Protein AF-X1L4H7-F1 (afdb_monomer)

pLDDT: mean 83.69, std 18.04, range [35.81, 98.56]

Mean predicted aligned error: 8.4 Å

Foldseek 3Di:
DDDDDDPPDDQPDQPDDDPDAAEEEEAADDPPDPQVVQAQDDDPPYGYHYHYQYPVRHNVPPPAPHAYEYEQDACCFDPCNVVDDDDPVVSVVSLVSLLVRLVSCLVRWYKYKYWANTNSCVVNVNAHDPDADSSFHKHWAQCVVVVDPDRTIMIIGTGSDDPVVCVVPD

Radius of gyration: 17.81 Å; Cα contacts (8 Å, |Δi|>4): 283; chains: 1; bounding box: 47×43×60 Å

Solvent-accessible surface area (backbone atoms only — not comparable to full-atom values): 10024 Å² total; per-residue (Å²): 138,87,82,83,85,82,81,79,75,82,72,78,78,76,79,71,86,74,93,65,80,43,51,34,35,33,32,48,39,60,93,86,57,70,62,72,77,49,44,71,40,68,61,84,100,40,45,33,41,60,48,77,14,26,93,90,38,58,47,89,73,61,86,70,91,35,36,24,42,26,45,44,75,46,66,81,25,33,85,65,29,88,77,59,88,70,59,71,68,61,53,51,52,48,50,50,49,36,52,49,47,53,49,49,18,61,76,41,15,33,34,38,45,42,49,51,76,31,51,56,34,66,77,67,70,47,47,56,67,78,34,64,52,98,66,27,37,13,46,67,42,58,36,45,82,75,74,41,88,58,98,44,50,29,28,41,35,32,13,82,60,60,74,78,78,45,60,94,79,112

Nearest PDB structures (foldseek):
  5tsu-assembly2_F  TM=4.175E-01  e=2.183E+00  Homo sapiens
  8h26-assembly2_C  TM=3.570E-01  e=2.183E+00  Staphylococcus aureus subsp. aureus NCTC 8325
  8h26-assembly3_D  TM=2.946E-01  e=3.008E+00  Staphylococcus aureus subsp. aureus NCTC 8325

Organism: NCBI:txid412755

Secondary structure (DSSP, 8-state):
-----------PPP-PPPSSPEEEEEEEE-TT-SGGGGTT-EETTEEEEEEEEETTS-GGG--S-SEEEE----TTTSTTGGG----HHHHHHHHHHHHHHHHHHHHH-EEEEEETT-HHHHHHT---TT-EETTEEEEEEEGGGGT-SS--EEEEEEES--GGGGGGG-

Structure (mmCIF, N/CA/C/O backbone):
data_AF-X1L4H7-F1
#
_entry.id   AF-X1L4H7-F1
#
loop_
_atom_site.group_PDB
_atom_site.id
_atom_site.type_symbol
_atom_site.label_atom_id
_atom_site.label_alt_id
_atom_site.label_comp_id
_atom_site.label_asym_id
_atom_site.label_entity_id
_atom_site.label_seq_id
_atom_site.pdbx_PDB_ins_code
_atom_site.Cartn_x
_atom_site.Cartn_y
_atom_site.Cartn_z
_atom_site.occupancy
_atom_site.B_iso_or_equiv
_atom_site.auth_seq_id
_atom_site.auth_comp_id
_atom_site.auth_asym_id
_atom_site.auth_atom_id
_atom_site.pdbx_PDB_model_num
ATOM 1 N N . MET A 1 1 ? 27.064 21.630 38.176 1.00 43.53 1 MET A N 1
ATOM 2 C CA . MET A 1 1 ? 26.188 22.168 37.116 1.00 43.53 1 MET A CA 1
ATOM 3 C C . MET A 1 1 ? 26.239 21.188 35.960 1.00 43.53 1 MET A C 1
ATOM 5 O O . MET A 1 1 ? 27.125 21.273 35.123 1.00 43.53 1 MET A O 1
ATOM 9 N N . GLU A 1 2 ? 25.372 20.181 36.008 1.00 35.81 2 GLU A N 1
ATOM 10 C CA . GLU A 1 2 ? 25.156 19.241 34.907 1.00 35.81 2 GLU A CA 1
ATOM 11 C C . GLU A 1 2 ? 24.174 19.860 33.912 1.00 35.81 2 GLU A C 1
ATOM 13 O O . GLU A 1 2 ? 23.126 20.363 34.313 1.00 35.81 2 GLU A O 1
ATOM 18 N N . SER A 1 3 ? 24.483 19.781 32.621 1.00 37.47 3 SER A N 1
ATOM 19 C CA . SER A 1 3 ? 23.499 19.924 31.551 1.00 37.47 3 SER A CA 1
ATOM 20 C C . SER A 1 3 ? 23.676 18.771 30.564 1.00 37.47 3 SER A C 1
ATOM 22 O O . SER A 1 3 ? 24.575 18.756 29.726 1.00 37.47 3 SER A O 1
ATOM 24 N N . LYS A 1 4 ? 22.808 17.763 30.693 1.00 36.75 4 LYS A N 1
ATOM 25 C CA . LYS A 1 4 ? 22.566 16.759 29.653 1.00 36.75 4 LYS A CA 1
ATOM 26 C C . LYS A 1 4 ? 21.512 17.331 28.705 1.00 36.75 4 LYS A C 1
ATOM 28 O O . LYS A 1 4 ? 20.406 17.648 29.129 1.00 36.75 4 LYS A O 1
ATOM 33 N N . ASN A 1 5 ? 21.888 17.497 27.440 1.00 36.38 5 ASN A N 1
ATOM 34 C CA . ASN A 1 5 ? 20.984 17.847 26.349 1.00 36.38 5 ASN A CA 1
ATOM 35 C C . ASN A 1 5 ? 20.322 16.566 25.826 1.00 36.38 5 ASN A C 1
ATOM 37 O O . ASN A 1 5 ? 20.902 15.867 24.996 1.00 36.38 5 ASN A O 1
ATOM 41 N N . ASP A 1 6 ? 19.104 16.283 26.282 1.00 37.88 6 ASP A N 1
ATOM 42 C CA . ASP A 1 6 ? 18.249 15.263 25.673 1.00 37.88 6 ASP A CA 1
ATOM 43 C C . ASP A 1 6 ? 17.525 15.863 24.462 1.00 37.88 6 ASP A C 1
ATOM 45 O O . ASP A 1 6 ? 16.547 16.605 24.570 1.00 37.88 6 ASP A O 1
ATOM 49 N N . SER A 1 7 ? 18.031 15.541 23.272 1.00 37.25 7 SER A N 1
ATOM 50 C CA . SER A 1 7 ? 17.386 15.852 21.996 1.00 37.25 7 SER A CA 1
ATOM 5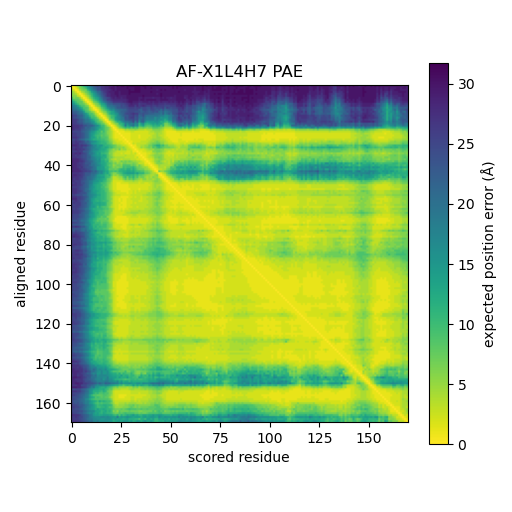1 C C . SER A 1 7 ? 16.269 14.843 21.723 1.00 37.25 7 SER A C 1
ATOM 53 O O . SER A 1 7 ? 16.435 13.833 21.040 1.00 37.25 7 SER A O 1
ATOM 55 N N . ASN A 1 8 ? 15.092 15.123 22.278 1.00 36.75 8 ASN A N 1
ATOM 56 C CA . ASN A 1 8 ? 13.872 14.375 21.997 1.00 36.75 8 ASN A CA 1
ATOM 57 C C . ASN A 1 8 ? 13.374 14.732 20.581 1.00 36.75 8 ASN A C 1
ATOM 59 O O . ASN A 1 8 ? 12.586 15.658 20.388 1.00 36.75 8 ASN A O 1
ATOM 63 N N . SER A 1 9 ? 13.907 14.045 19.567 1.00 40.91 9 SER A N 1
ATOM 64 C CA . SER A 1 9 ? 13.455 14.176 18.179 1.00 40.91 9 SER A CA 1
ATOM 65 C C . SER A 1 9 ? 12.035 13.613 18.044 1.00 40.91 9 SER A C 1
ATOM 67 O O . SER A 1 9 ? 11.757 12.454 18.347 1.00 40.91 9 SER A O 1
ATOM 69 N N . GLY A 1 10 ? 11.111 14.492 17.651 1.00 39.03 10 GLY A N 1
ATOM 70 C CA . GLY A 1 10 ? 9.671 14.275 17.711 1.00 39.03 10 GLY A CA 1
ATOM 71 C C . GLY A 1 10 ? 9.192 13.071 16.905 1.00 39.03 10 GLY A C 1
ATOM 72 O O . GLY A 1 10 ? 9.029 13.144 15.687 1.00 39.03 10 GLY A O 1
ATOM 73 N N . LYS A 1 11 ? 8.864 11.983 17.604 1.00 41.34 11 LYS A N 1
ATOM 74 C CA . LYS A 1 11 ? 7.915 10.988 17.101 1.00 41.34 11 LYS A CA 1
ATOM 75 C C . LYS A 1 11 ? 6.526 11.625 17.156 1.00 41.34 11 LYS A C 1
ATOM 77 O O . LYS A 1 11 ? 6.036 11.942 18.238 1.00 41.34 11 LYS A O 1
ATOM 82 N N . GLN A 1 12 ? 5.915 11.849 15.992 1.00 42.94 12 GLN A N 1
ATOM 83 C CA . GLN A 1 12 ? 4.492 12.190 15.888 1.00 42.94 12 GLN A CA 1
ATOM 84 C C . GLN A 1 12 ? 3.701 11.182 16.744 1.00 42.94 12 GLN A C 1
ATOM 86 O O . GLN A 1 12 ? 3.937 9.978 16.605 1.00 42.94 12 GLN A O 1
ATOM 91 N N . PRO A 1 13 ? 2.833 11.632 17.667 1.00 39.75 13 PRO A N 1
ATOM 92 C CA . PRO A 1 13 ? 2.176 10.734 18.604 1.00 39.75 13 PRO A CA 1
ATOM 93 C C . PRO A 1 13 ? 1.326 9.716 17.839 1.00 39.75 13 PRO A C 1
ATOM 95 O O . PRO A 1 13 ? 0.493 10.078 17.007 1.00 39.75 13 PRO A O 1
ATOM 98 N N . PHE A 1 14 ? 1.560 8.433 18.122 1.00 51.31 14 PHE A N 1
ATOM 99 C CA . PHE A 1 14 ? 0.777 7.324 17.590 1.00 51.31 14 PHE A CA 1
ATOM 100 C C . PHE A 1 14 ? -0.701 7.556 17.915 1.00 51.31 14 PHE A C 1
ATOM 102 O O . PHE A 1 14 ? -1.083 7.701 19.080 1.00 51.31 14 PHE A O 1
ATOM 109 N N . VAL A 1 15 ? -1.540 7.627 16.881 1.00 48.22 15 VAL A N 1
ATOM 110 C CA . VAL A 1 15 ? -2.985 7.796 17.048 1.00 48.22 15 VAL A CA 1
ATOM 111 C C . VAL A 1 15 ? -3.527 6.503 17.649 1.00 48.22 15 VAL A C 1
ATOM 113 O O . VAL A 1 15 ? -3.722 5.515 16.947 1.00 48.22 15 VAL A O 1
ATOM 116 N N . ARG A 1 16 ? -3.763 6.498 18.966 1.00 47.50 16 ARG A N 1
ATOM 117 C CA . ARG A 1 16 ? -4.523 5.428 19.620 1.00 47.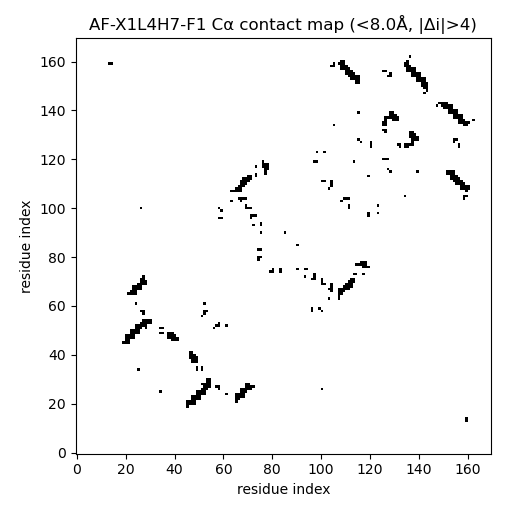50 16 ARG A CA 1
ATOM 118 C C . ARG A 1 16 ? -5.872 5.281 18.924 1.00 47.50 16 ARG A C 1
ATOM 120 O O . ARG A 1 16 ? -6.555 6.273 18.670 1.00 47.50 16 ARG A O 1
ATOM 127 N N . ALA A 1 17 ? -6.261 4.037 18.661 1.00 47.38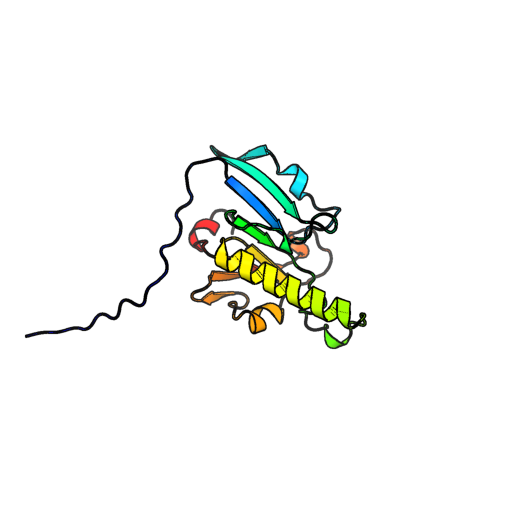 17 ALA A N 1
ATOM 128 C CA . ALA A 1 17 ? -7.544 3.705 18.062 1.00 47.38 17 ALA A CA 1
ATOM 129 C C . ALA A 1 17 ? -8.706 4.396 18.803 1.00 47.38 17 ALA A C 1
ATOM 131 O O . ALA A 1 17 ? -8.953 4.143 19.983 1.00 47.38 17 ALA A O 1
ATOM 132 N N . VAL A 1 18 ? -9.424 5.266 18.093 1.00 43.41 18 VAL A N 1
ATOM 133 C CA . VAL A 1 18 ? -10.599 5.979 18.606 1.00 43.41 18 VAL A CA 1
ATOM 134 C C . VAL A 1 18 ? -11.760 4.985 18.774 1.00 43.41 18 VAL A C 1
ATOM 136 O O . VAL A 1 18 ? -12.007 4.156 17.896 1.00 43.41 18 VAL A O 1
ATOM 139 N N . LYS A 1 19 ? -12.474 5.047 19.908 1.00 41.16 19 LYS A N 1
ATOM 140 C CA . LYS A 1 19 ? -13.724 4.298 20.148 1.00 41.16 19 LYS A CA 1
ATOM 141 C C . LYS A 1 19 ? -14.812 4.800 19.181 1.00 41.16 19 LYS A C 1
ATOM 143 O O . LYS A 1 19 ? -15.194 5.961 19.265 1.00 41.16 19 LYS A O 1
ATOM 148 N N . GLY A 1 20 ? -15.317 3.937 18.295 1.00 53.03 20 GLY A N 1
ATOM 149 C CA . GLY A 1 20 ? -16.383 4.244 17.326 1.00 53.03 20 GLY A CA 1
ATOM 150 C C . GLY A 1 20 ? -16.444 3.234 16.170 1.00 53.03 20 GLY A C 1
ATOM 151 O O . GLY A 1 20 ? -15.607 2.332 16.107 1.00 53.03 20 GLY A O 1
ATOM 152 N N . ASN A 1 21 ? -17.420 3.381 15.260 1.00 54.66 21 ASN A N 1
ATOM 153 C CA . ASN A 1 21 ? -17.441 2.645 13.986 1.00 54.66 21 ASN A CA 1
ATOM 154 C C . ASN A 1 21 ? -16.139 2.921 13.233 1.00 54.66 21 ASN A C 1
ATOM 156 O O . ASN A 1 21 ? -15.835 4.074 12.914 1.00 54.66 21 ASN A O 1
ATOM 160 N N . LYS A 1 22 ? -15.362 1.872 12.962 1.00 76.62 22 LYS A N 1
ATOM 161 C CA . LYS A 1 22 ? -14.077 2.010 12.278 1.00 76.62 22 LYS A CA 1
ATOM 162 C C . LYS A 1 22 ? -14.299 1.860 10.780 1.00 76.62 22 LYS A C 1
ATOM 164 O O . LYS A 1 22 ? -14.708 0.801 10.315 1.00 76.62 22 LYS A O 1
ATOM 169 N N . LYS A 1 23 ? -14.023 2.923 10.026 1.00 87.62 23 LYS A N 1
ATOM 170 C CA . LYS A 1 23 ? -14.012 2.869 8.564 1.00 87.62 23 LYS A CA 1
ATOM 171 C C . LYS A 1 23 ? -12.628 2.479 8.059 1.00 87.62 23 LYS A C 1
ATOM 173 O O . LYS A 1 23 ? -11.626 3.005 8.547 1.00 87.62 23 LYS A O 1
ATOM 178 N N . ILE A 1 24 ? -12.589 1.585 7.078 1.00 92.44 24 ILE A N 1
ATOM 179 C CA . ILE A 1 24 ? -11.368 1.142 6.403 1.00 92.44 24 ILE A CA 1
ATOM 180 C C . ILE A 1 24 ? -11.514 1.445 4.914 1.00 92.44 24 ILE A C 1
ATOM 182 O O . ILE A 1 24 ? -12.493 1.042 4.288 1.00 92.44 24 ILE A O 1
ATOM 186 N N . ALA A 1 25 ? -10.542 2.143 4.337 1.00 95.62 25 ALA A N 1
ATOM 187 C CA . ALA A 1 25 ? -10.470 2.369 2.902 1.00 95.62 25 ALA A CA 1
ATOM 188 C C . ALA A 1 25 ? -9.650 1.262 2.233 1.00 95.62 25 ALA A C 1
ATOM 190 O O . ALA A 1 25 ? -8.517 0.997 2.632 1.00 95.62 25 ALA A O 1
ATOM 191 N N . ILE A 1 26 ? -10.202 0.648 1.188 1.00 96.69 26 ILE A N 1
ATOM 192 C CA . ILE A 1 26 ? -9.493 -0.318 0.346 1.00 96.69 26 ILE A CA 1
ATOM 193 C C . ILE A 1 26 ? -9.118 0.367 -0.960 1.00 96.69 26 ILE A C 1
ATOM 195 O O . ILE A 1 26 ? -9.993 0.656 -1.780 1.00 96.69 26 ILE A O 1
ATOM 199 N N . LEU A 1 27 ? -7.830 0.622 -1.168 1.00 97.75 27 LEU A N 1
ATOM 200 C CA . LEU A 1 27 ? -7.327 1.322 -2.346 1.00 97.75 27 LEU A CA 1
ATOM 201 C C . LEU A 1 27 ? -6.835 0.347 -3.415 1.00 97.75 27 LEU A C 1
ATOM 203 O O . LEU A 1 27 ? -6.091 -0.594 -3.135 1.00 97.75 27 LEU A O 1
ATOM 207 N N . CYS A 1 28 ? -7.212 0.626 -4.665 1.00 96.38 28 CYS A N 1
ATOM 208 C CA . CYS A 1 28 ? -6.892 -0.177 -5.849 1.00 96.38 28 CYS A CA 1
ATOM 209 C C . CYS A 1 28 ? -7.489 -1.595 -5.816 1.00 96.38 28 CYS A C 1
ATOM 211 O O . CYS A 1 28 ? -6.850 -2.551 -6.256 1.00 96.38 28 CYS A O 1
ATOM 213 N N . ALA A 1 29 ? -8.710 -1.749 -5.291 1.00 93.31 29 ALA A N 1
ATOM 214 C CA . ALA A 1 29 ? -9.386 -3.042 -5.179 1.00 93.31 29 ALA A CA 1
ATOM 215 C C . ALA A 1 29 ? -9.580 -3.702 -6.542 1.00 93.31 29 ALA A C 1
ATOM 217 O O . ALA A 1 29 ? -10.087 -3.101 -7.493 1.00 93.31 29 ALA A O 1
ATOM 218 N N . GLN A 1 30 ? -9.219 -4.983 -6.634 1.00 88.56 30 GLN A N 1
ATOM 219 C CA . GLN A 1 30 ? -9.602 -5.773 -7.792 1.00 88.56 30 GLN A CA 1
ATOM 220 C C . GLN A 1 30 ? -11.123 -5.977 -7.770 1.00 88.56 30 GLN A C 1
ATOM 222 O O . GLN A 1 30 ? -11.712 -6.275 -6.731 1.00 88.56 30 GLN A O 1
ATOM 227 N N . ARG A 1 31 ? -11.763 -5.883 -8.941 1.00 77.50 31 ARG A N 1
ATOM 228 C CA . ARG A 1 31 ? -13.226 -5.992 -9.100 1.00 77.50 31 ARG A CA 1
A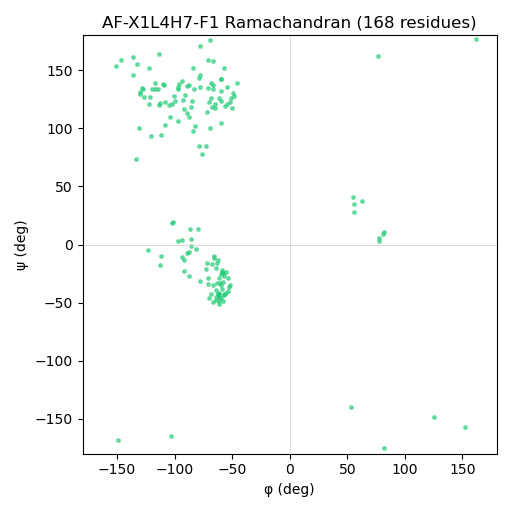TOM 229 C C . ARG A 1 31 ? -13.842 -7.265 -8.492 1.00 77.50 31 ARG A C 1
ATOM 231 O O . ARG A 1 31 ? -15.009 -7.247 -8.130 1.00 77.50 31 ARG A O 1
ATOM 238 N N . LYS A 1 32 ? -13.092 -8.371 -8.428 1.00 81.44 32 LYS A N 1
ATOM 239 C CA . LYS A 1 32 ? -13.542 -9.667 -7.878 1.00 81.44 32 LYS A CA 1
ATOM 240 C C . LYS A 1 32 ? -13.021 -9.938 -6.457 1.00 81.44 32 LYS A C 1
ATOM 242 O O . LYS A 1 32 ? -12.951 -11.089 -6.043 1.00 81.44 32 LYS A O 1
ATOM 247 N N . SER A 1 33 ? -12.596 -8.902 -5.740 1.00 84.31 33 SER A N 1
ATOM 248 C CA . SER A 1 33 ? -12.132 -9.037 -4.359 1.00 84.31 33 SER A CA 1
ATOM 249 C C . SER A 1 33 ? -13.285 -9.338 -3.395 1.00 84.31 33 SER A C 1
ATOM 251 O O . SER A 1 33 ? -14.447 -9.061 -3.679 1.00 84.31 33 SER A O 1
ATOM 253 N N . VAL A 1 34 ? -12.946 -9.902 -2.236 1.00 87.31 34 VAL A N 1
ATOM 254 C CA . VAL A 1 34 ? -13.903 -10.281 -1.181 1.00 87.31 34 VAL A CA 1
ATOM 255 C C . VAL A 1 34 ? -14.249 -9.133 -0.227 1.00 87.31 34 VAL A C 1
ATOM 257 O O . VAL A 1 34 ? -15.062 -9.318 0.671 1.00 87.31 34 VAL A O 1
ATOM 260 N N . TYR A 1 35 ? -13.656 -7.946 -0.405 1.00 87.19 35 TYR A N 1
ATOM 261 C CA . TYR A 1 35 ? -13.756 -6.837 0.552 1.00 87.19 35 TYR A CA 1
ATOM 262 C C . TYR A 1 35 ? -15.187 -6.379 0.838 1.00 87.19 35 TYR A C 1
ATOM 264 O O . TYR A 1 35 ? -15.489 -5.985 1.962 1.00 87.19 35 TYR A O 1
ATOM 272 N N . SER A 1 36 ? -16.088 -6.474 -0.142 1.00 84.19 36 SER A N 1
ATOM 273 C CA . SER A 1 36 ? -17.496 -6.109 0.047 1.00 84.19 36 SER A CA 1
ATOM 274 C C . SER A 1 36 ? -18.179 -6.954 1.122 1.00 84.19 36 SER A C 1
ATOM 276 O O . SER A 1 36 ? -19.006 -6.423 1.858 1.00 84.19 36 SER A O 1
ATOM 278 N N . HIS A 1 37 ? -17.790 -8.224 1.276 1.00 85.25 37 HIS A N 1
ATOM 279 C CA . HIS A 1 37 ? -18.342 -9.123 2.293 1.00 85.25 37 HIS A CA 1
ATOM 280 C C . HIS A 1 37 ? -17.974 -8.712 3.724 1.00 85.25 37 HIS A C 1
ATOM 282 O O . HIS A 1 37 ? -18.608 -9.181 4.664 1.00 85.25 37 HIS A O 1
ATOM 288 N N . PHE A 1 38 ? -16.969 -7.846 3.896 1.00 82.19 38 PHE A N 1
ATOM 289 C CA . PHE A 1 38 ? -16.545 -7.373 5.212 1.00 82.19 38 PHE A CA 1
ATOM 290 C C . PHE A 1 38 ? -17.286 -6.114 5.678 1.00 82.19 38 PHE A C 1
ATOM 292 O O . PHE A 1 38 ? -17.148 -5.718 6.833 1.00 82.19 38 PHE A O 1
ATOM 299 N N . THR A 1 39 ? -18.098 -5.498 4.814 1.00 81.12 39 THR A N 1
ATOM 300 C CA . THR A 1 39 ? -18.883 -4.311 5.182 1.00 81.12 39 THR A CA 1
ATOM 301 C C . THR A 1 39 ? -19.966 -4.688 6.188 1.00 81.12 39 THR A C 1
ATOM 303 O O . THR A 1 39 ? -20.762 -5.591 5.935 1.00 81.12 39 THR A O 1
ATOM 306 N N . GLY A 1 40 ? -20.010 -3.995 7.328 1.00 73.75 40 GLY A N 1
ATOM 307 C CA . GLY A 1 40 ? -20.993 -4.250 8.380 1.00 73.75 40 GLY A CA 1
ATOM 308 C C . GLY A 1 40 ? -20.691 -5.482 9.237 1.00 73.75 40 GLY A C 1
ATOM 309 O O . GLY A 1 40 ? -21.500 -5.826 10.105 1.00 73.75 40 GLY A O 1
ATOM 310 N N . LEU A 1 41 ? -19.538 -6.139 9.045 1.00 71.12 41 LEU A N 1
ATOM 311 C CA . LEU A 1 41 ? -19.115 -7.210 9.941 1.00 71.12 41 LEU A CA 1
ATOM 312 C C . LEU A 1 41 ? -18.816 -6.649 11.333 1.00 71.12 41 LEU A C 1
ATOM 314 O O . LEU A 1 41 ? -18.171 -5.611 11.504 1.00 71.12 41 LEU A O 1
ATOM 318 N N . LYS A 1 42 ? -19.282 -7.388 12.340 1.00 69.50 42 LYS A N 1
ATOM 319 C CA . LYS A 1 42 ? -18.956 -7.157 13.743 1.00 69.50 42 LYS A CA 1
ATOM 320 C C . LYS A 1 42 ? -17.923 -8.185 14.167 1.00 69.50 42 LYS A C 1
ATOM 322 O O . LYS A 1 42 ? -18.189 -9.383 14.096 1.00 69.50 42 LYS A O 1
ATOM 327 N N . GLN A 1 43 ? -16.767 -7.721 14.618 1.00 64.94 43 GLN A N 1
ATOM 328 C CA . GLN A 1 43 ? -15.774 -8.575 15.256 1.00 64.94 43 GLN A CA 1
ATOM 329 C C . GLN A 1 43 ? -15.507 -8.028 16.654 1.00 64.94 43 GLN A C 1
ATOM 331 O O . GLN A 1 43 ? -15.112 -6.871 16.825 1.00 64.94 43 GLN A O 1
ATOM 336 N N . ASN A 1 44 ? -15.756 -8.861 17.666 1.00 68.62 44 ASN A N 1
ATOM 337 C CA . ASN A 1 44 ? -15.813 -8.434 19.065 1.00 68.62 44 ASN A CA 1
ATOM 338 C C . ASN A 1 44 ? -16.805 -7.261 19.237 1.00 68.62 44 ASN A C 1
ATOM 340 O O . ASN A 1 44 ? -17.866 -7.238 18.615 1.00 68.62 44 ASN A O 1
ATOM 344 N N . SER A 1 45 ? -16.461 -6.267 20.058 1.00 63.91 45 SER A N 1
ATOM 345 C CA . SER A 1 45 ? -17.284 -5.074 20.308 1.00 63.91 45 SER A CA 1
ATOM 346 C C . SER A 1 45 ? -17.192 -3.990 19.217 1.00 63.91 45 SER A C 1
ATOM 348 O O . SER A 1 45 ? -17.611 -2.861 19.469 1.00 63.91 45 SER A O 1
ATOM 350 N N . HIS A 1 46 ? -16.624 -4.284 18.039 1.00 64.56 46 HIS A N 1
ATOM 351 C CA . HIS A 1 46 ? -16.414 -3.304 16.965 1.00 64.56 46 HIS A CA 1
ATOM 352 C C . HIS A 1 46 ? -17.159 -3.692 15.681 1.00 64.56 46 HIS A C 1
ATOM 354 O O . HIS A 1 46 ? -17.075 -4.831 15.225 1.00 64.56 46 HIS A O 1
ATOM 360 N N . SER A 1 47 ? -17.848 -2.721 15.077 1.00 68.94 47 SER A N 1
ATOM 361 C CA . SER A 1 47 ? -18.333 -2.766 13.691 1.00 68.94 47 SER A CA 1
ATOM 362 C C . SER A 1 47 ? -17.352 -2.059 12.758 1.00 68.94 47 SER A C 1
ATOM 364 O O . SER A 1 47 ? -16.841 -0.981 13.092 1.00 68.94 47 SER A O 1
ATOM 366 N N . PHE A 1 48 ? -17.121 -2.660 11.589 1.00 75.69 48 PHE A N 1
ATOM 367 C CA . PHE A 1 48 ? -16.269 -2.105 10.540 1.00 75.69 48 PHE A CA 1
ATOM 368 C C . PHE A 1 48 ? -17.069 -1.825 9.266 1.00 75.69 48 PHE A C 1
ATOM 370 O O . PHE A 1 48 ? -17.823 -2.679 8.797 1.00 75.69 48 PHE A O 1
ATOM 377 N N . ASP A 1 49 ? -16.855 -0.646 8.688 1.00 86.38 49 ASP A N 1
ATOM 378 C CA . ASP A 1 49 ? -17.378 -0.280 7.370 1.00 86.38 49 ASP A CA 1
ATOM 379 C C . ASP A 1 49 ? -16.219 -0.189 6.376 1.00 86.38 49 ASP A C 1
ATOM 381 O O . ASP A 1 49 ? -15.154 0.347 6.696 1.00 86.38 49 ASP A O 1
ATOM 385 N N . VAL A 1 50 ? -16.422 -0.707 5.164 1.00 90.62 50 VAL A N 1
ATOM 386 C CA . VAL A 1 50 ? -15.375 -0.791 4.143 1.00 90.62 50 VAL A CA 1
ATOM 387 C C . VAL A 1 50 ? -15.708 0.125 2.968 1.00 90.62 50 VAL A C 1
ATOM 389 O O . VAL A 1 50 ? -16.716 -0.046 2.288 1.00 90.62 50 VAL A O 1
ATOM 392 N N . GLU A 1 51 ? -14.831 1.089 2.700 1.00 93.25 51 GLU A N 1
ATOM 393 C CA . GLU A 1 51 ? -14.915 1.998 1.556 1.00 93.25 51 GLU A CA 1
ATOM 394 C C . GLU A 1 51 ? -14.017 1.481 0.430 1.00 93.25 51 GLU A C 1
ATOM 396 O O . GLU A 1 51 ? -12.790 1.561 0.505 1.00 93.25 51 GLU A O 1
ATOM 401 N N . ILE A 1 52 ? -14.621 0.936 -0.624 1.00 94.25 52 ILE A N 1
ATOM 402 C CA . ILE A 1 52 ? -13.887 0.292 -1.719 1.00 94.25 52 ILE A CA 1
ATOM 403 C C . ILE A 1 52 ? -13.607 1.297 -2.841 1.00 94.25 52 ILE A C 1
ATOM 405 O O . ILE A 1 52 ? -14.533 1.883 -3.408 1.00 94.25 52 ILE A O 1
ATOM 409 N N . TYR A 1 53 ? -12.329 1.441 -3.191 1.00 95.50 53 TYR A N 1
ATOM 410 C CA . TYR A 1 53 ? -11.834 2.206 -4.334 1.00 95.50 53 TYR A CA 1
ATOM 411 C C . TYR A 1 53 ? -11.256 1.233 -5.366 1.00 95.50 53 TYR A C 1
ATOM 413 O O . TYR A 1 53 ? -10.109 0.789 -5.267 1.00 95.50 53 TYR A O 1
ATOM 421 N N . ASP A 1 54 ? -12.088 0.845 -6.330 1.00 93.50 54 ASP A N 1
ATOM 422 C CA . ASP A 1 54 ? -11.736 -0.045 -7.436 1.00 93.50 54 ASP A CA 1
ATOM 423 C C . ASP A 1 54 ? -11.537 0.744 -8.747 1.00 93.50 54 ASP A C 1
ATOM 425 O O . ASP A 1 54 ? -11.426 1.968 -8.760 1.00 93.50 54 ASP A O 1
ATOM 429 N N . LYS A 1 55 ? -11.526 0.060 -9.898 1.00 89.94 55 LYS A N 1
ATOM 430 C CA . LYS A 1 55 ? -11.407 0.722 -11.210 1.00 89.94 55 LYS A CA 1
ATOM 431 C C . LYS A 1 55 ? -12.520 1.753 -11.492 1.00 89.94 55 LYS A C 1
ATOM 433 O O . LYS A 1 55 ? -12.313 2.633 -12.323 1.00 89.94 55 LYS A O 1
ATOM 438 N N . LYS A 1 56 ? -13.700 1.639 -10.870 1.00 91.69 56 LYS A N 1
ATOM 439 C CA . LYS A 1 56 ? -14.820 2.578 -11.058 1.00 91.69 56 LYS A CA 1
ATOM 440 C C . LYS A 1 56 ? -14.744 3.776 -10.115 1.00 91.69 56 LYS A C 1
ATOM 442 O O . LYS A 1 56 ? -15.264 4.834 -10.456 1.00 91.69 56 LYS A O 1
ATOM 447 N N . ARG A 1 57 ? -14.120 3.614 -8.947 1.00 94.25 57 ARG A N 1
ATOM 448 C CA . ARG A 1 57 ? -13.913 4.680 -7.963 1.00 94.25 57 ARG A CA 1
ATOM 449 C C . ARG A 1 57 ? -12.421 4.861 -7.734 1.00 94.25 57 ARG A C 1
ATOM 451 O O . ARG A 1 57 ? -11.831 4.186 -6.899 1.00 94.25 57 ARG A O 1
ATOM 458 N N . ASP A 1 58 ? -11.840 5.794 -8.482 1.00 94.50 58 ASP A N 1
ATOM 459 C CA . ASP A 1 58 ? -10.410 6.090 -8.443 1.00 94.50 58 ASP A CA 1
ATOM 460 C C . ASP A 1 58 ? -9.911 6.318 -7.010 1.00 94.50 58 ASP A C 1
ATOM 462 O O . ASP A 1 58 ? -10.444 7.158 -6.283 1.00 94.50 58 ASP A O 1
ATOM 466 N N . ALA A 1 59 ? -8.872 5.581 -6.617 1.00 96.69 59 ALA A N 1
ATOM 467 C CA . ALA A 1 59 ? -8.262 5.684 -5.298 1.00 96.69 59 ALA A CA 1
ATOM 468 C C . ALA A 1 59 ? -7.723 7.090 -4.994 1.00 96.69 59 ALA A C 1
ATOM 470 O O . ALA A 1 59 ? -7.711 7.475 -3.830 1.00 96.69 59 ALA A O 1
ATOM 471 N N . ARG A 1 60 ? -7.374 7.897 -6.007 1.00 95.19 60 ARG A N 1
ATOM 472 C CA . ARG A 1 60 ? -6.956 9.304 -5.835 1.00 95.19 60 ARG A CA 1
ATOM 473 C C . ARG A 1 60 ? -8.055 10.204 -5.264 1.00 95.19 60 ARG A C 1
ATOM 475 O O . ARG A 1 60 ? -7.752 11.278 -4.762 1.00 95.19 60 ARG A O 1
ATOM 482 N N . ASN A 1 61 ? -9.310 9.754 -5.297 1.00 96.50 61 ASN A N 1
ATOM 483 C CA . ASN A 1 61 ? -10.440 10.443 -4.672 1.00 96.50 61 ASN A CA 1
ATOM 484 C C . ASN A 1 61 ? -10.615 10.082 -3.186 1.00 96.50 61 ASN A C 1
ATOM 486 O O . ASN A 1 61 ? -11.606 10.482 -2.575 1.00 96.50 61 ASN A O 1
ATOM 490 N N . PHE A 1 62 ? -9.713 9.286 -2.604 1.00 96.69 62 PHE A N 1
ATOM 491 C CA . PHE A 1 62 ? -9.725 8.985 -1.178 1.00 96.69 62 PHE A CA 1
ATOM 492 C C . PHE A 1 62 ? -9.452 10.260 -0.358 1.00 96.69 62 PHE A C 1
ATOM 494 O O . PHE A 1 62 ? -8.388 10.857 -0.516 1.00 96.69 62 PHE A O 1
ATOM 501 N N . PRO A 1 63 ? -10.370 10.677 0.538 1.00 95.00 63 PRO A N 1
ATOM 502 C CA . PRO A 1 63 ? -10.253 11.950 1.251 1.00 95.00 63 PRO A CA 1
ATOM 503 C C . PRO A 1 63 ? -9.313 11.907 2.468 1.00 95.00 63 PRO A C 1
ATOM 505 O O . PRO A 1 63 ? -9.125 12.933 3.116 1.00 95.00 63 PRO A O 1
ATOM 508 N N . GLY A 1 64 ? -8.754 10.743 2.816 1.00 93.06 64 GLY A N 1
ATOM 509 C CA . GLY A 1 64 ? -8.051 10.551 4.086 1.00 93.06 64 GLY A CA 1
ATOM 510 C C . GLY A 1 64 ? -8.992 10.275 5.266 1.00 93.06 64 GLY A C 1
ATOM 511 O O . GLY A 1 64 ? -10.205 10.114 5.109 1.00 93.06 64 GLY A O 1
ATOM 512 N N . GLY A 1 65 ? -8.415 10.192 6.467 1.00 89.88 65 GLY A N 1
ATOM 513 C CA . GLY A 1 65 ? -9.137 10.064 7.740 1.00 89.88 65 GLY A CA 1
ATOM 514 C C . GLY A 1 65 ? -9.618 8.650 8.090 1.00 89.88 65 GLY A C 1
ATOM 515 O O . GLY A 1 6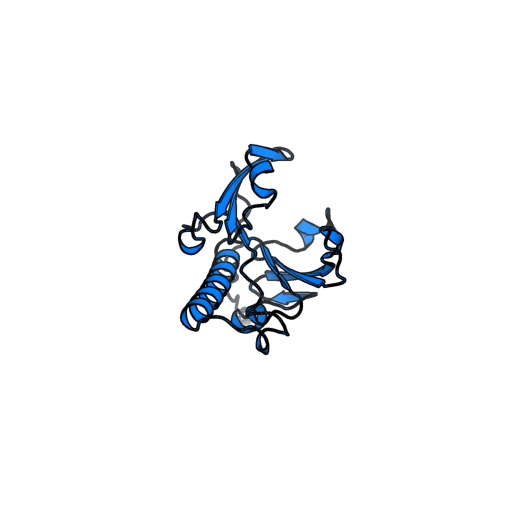5 ? -10.381 8.486 9.039 1.00 89.88 65 GLY A O 1
ATOM 516 N N . MET A 1 66 ? -9.195 7.630 7.340 1.00 92.12 66 MET A N 1
ATOM 517 C CA . MET A 1 66 ? -9.570 6.224 7.543 1.00 92.12 66 MET A CA 1
ATOM 518 C C . MET A 1 66 ? -8.337 5.338 7.401 1.00 92.12 66 MET A C 1
ATOM 520 O O . MET A 1 66 ? -7.486 5.627 6.564 1.00 92.12 66 MET A O 1
ATOM 524 N N . ALA A 1 67 ? -8.257 4.251 8.173 1.00 93.19 67 ALA A N 1
ATOM 525 C CA . ALA A 1 67 ? -7.185 3.270 8.005 1.00 93.19 67 ALA A CA 1
ATOM 526 C C . ALA A 1 67 ? -7.220 2.689 6.584 1.00 93.19 67 ALA A C 1
ATOM 528 O O . ALA A 1 67 ? -8.302 2.480 6.028 1.00 93.19 67 ALA A O 1
ATOM 529 N N . VAL A 1 68 ? -6.052 2.432 5.997 1.00 96.62 68 VAL A N 1
ATOM 530 C CA . VAL A 1 68 ? -5.930 2.076 4.578 1.00 96.62 68 VAL A CA 1
ATOM 531 C C . VAL A 1 68 ? -5.433 0.645 4.408 1.00 96.62 68 VAL A C 1
ATOM 533 O O . VAL A 1 68 ? -4.441 0.257 5.011 1.00 96.62 68 VAL A O 1
ATOM 536 N N . ILE A 1 69 ? -6.066 -0.128 3.531 1.00 96.75 69 ILE A N 1
ATOM 537 C CA . ILE A 1 69 ? -5.470 -1.328 2.933 1.00 96.75 69 ILE A CA 1
ATOM 538 C C . ILE A 1 69 ? -5.268 -1.026 1.452 1.00 96.75 69 ILE A C 1
ATOM 540 O O . ILE A 1 69 ? -6.226 -0.699 0.752 1.00 96.75 69 ILE A O 1
ATOM 544 N N . ALA A 1 70 ? -4.036 -1.107 0.962 1.00 97.62 70 ALA A N 1
ATOM 545 C CA . ALA A 1 70 ? -3.715 -0.777 -0.419 1.00 97.62 70 ALA A CA 1
ATOM 546 C C . ALA A 1 70 ? -2.938 -1.896 -1.116 1.00 97.62 70 ALA A C 1
ATOM 548 O O . ALA A 1 70 ? -1.953 -2.404 -0.590 1.00 97.62 70 ALA A O 1
ATOM 549 N N . HIS A 1 71 ? -3.344 -2.213 -2.343 1.00 94.38 71 HIS A N 1
ATOM 550 C CA . HIS A 1 71 ? -2.635 -3.121 -3.258 1.00 94.38 71 HIS A CA 1
ATOM 551 C C . HIS A 1 71 ? -2.574 -2.473 -4.652 1.00 94.38 71 HIS A C 1
ATOM 553 O O . HIS A 1 71 ? -3.346 -2.830 -5.552 1.00 94.38 71 HIS A O 1
ATOM 559 N N . PRO A 1 72 ? -1.730 -1.439 -4.841 1.00 96.25 72 PRO A N 1
ATOM 560 C CA . PRO A 1 72 ? -1.598 -0.781 -6.135 1.00 96.25 72 PRO A CA 1
ATOM 561 C C . PRO A 1 72 ? -0.979 -1.719 -7.188 1.00 96.25 72 PRO A C 1
ATOM 563 O O . PRO A 1 72 ? -0.267 -2.667 -6.836 1.00 96.25 72 PRO A O 1
ATOM 566 N N . PRO A 1 73 ? -1.193 -1.457 -8.495 1.00 93.69 73 PRO A N 1
ATOM 567 C CA . PRO A 1 73 ? -0.641 -2.274 -9.573 1.00 93.69 73 PRO A CA 1
ATOM 568 C C . PRO A 1 73 ? 0.870 -2.481 -9.435 1.00 93.69 73 PRO A C 1
ATOM 570 O O . PRO A 1 73 ? 1.645 -1.531 -9.429 1.00 93.69 73 PRO A O 1
ATOM 573 N N . CYS A 1 74 ? 1.305 -3.738 -9.367 1.00 93.00 74 CYS A N 1
ATOM 574 C CA . CYS A 1 74 ? 2.688 -4.067 -9.023 1.00 93.00 74 CYS A CA 1
ATOM 575 C C . CYS A 1 74 ? 3.631 -4.248 -10.224 1.00 93.00 74 CYS A C 1
ATOM 577 O O . CYS A 1 74 ? 4.846 -4.345 -10.052 1.00 93.00 74 CYS A O 1
ATOM 579 N N . ARG A 1 75 ? 3.104 -4.307 -11.457 1.00 92.81 75 ARG A N 1
ATOM 580 C CA . ARG A 1 75 ? 3.889 -4.688 -12.648 1.00 92.81 75 ARG A CA 1
ATOM 581 C C . ARG A 1 75 ? 5.057 -3.747 -12.949 1.00 92.81 75 ARG A C 1
ATOM 583 O O . ARG A 1 75 ? 6.077 -4.191 -13.460 1.00 92.81 75 ARG A O 1
ATOM 590 N N . LEU A 1 76 ? 4.941 -2.471 -12.584 1.00 95.31 76 LEU A N 1
ATOM 591 C CA . LEU A 1 76 ? 6.014 -1.482 -12.742 1.00 95.31 76 LEU A CA 1
ATOM 592 C C . LEU A 1 76 ? 6.990 -1.429 -11.564 1.00 95.31 76 LEU A C 1
ATOM 594 O O . LEU A 1 76 ? 8.007 -0.738 -11.649 1.00 95.31 76 LEU A O 1
ATOM 598 N N . TRP A 1 77 ? 6.692 -2.163 -10.495 1.00 95.31 77 TRP A N 1
ATOM 599 C CA . TRP A 1 77 ? 7.437 -2.145 -9.244 1.00 95.31 77 TRP A CA 1
ATOM 600 C C . TRP A 1 77 ? 8.163 -3.458 -8.953 1.00 95.31 77 TRP A C 1
ATOM 602 O O . TRP A 1 77 ? 9.094 -3.455 -8.167 1.00 95.31 77 TRP A O 1
ATOM 612 N N . GLY A 1 78 ? 7.809 -4.571 -9.597 1.00 91.25 78 GLY A N 1
ATOM 613 C CA . GLY A 1 78 ? 8.521 -5.843 -9.421 1.00 91.25 78 GLY A CA 1
ATOM 614 C C . GLY A 1 78 ? 9.851 -5.944 -10.187 1.00 91.25 78 GLY A C 1
ATOM 615 O O . GLY A 1 78 ? 10.142 -5.147 -11.081 1.00 91.25 78 GLY A O 1
ATOM 616 N N . LYS A 1 79 ? 10.627 -7.004 -9.911 1.00 88.94 79 LYS A N 1
ATOM 617 C CA . LYS A 1 79 ? 11.906 -7.311 -10.595 1.00 88.94 79 LYS A CA 1
ATOM 618 C C . LYS A 1 79 ? 11.814 -7.348 -12.123 1.00 88.94 79 LYS A C 1
ATOM 620 O O . LYS A 1 79 ? 12.724 -6.909 -12.814 1.00 88.94 79 LYS A O 1
ATOM 625 N N . LEU A 1 80 ? 10.696 -7.842 -12.655 1.00 88.06 80 LEU A N 1
ATOM 626 C CA . LEU A 1 80 ? 10.472 -7.992 -14.096 1.00 88.06 80 LEU A CA 1
ATOM 627 C C . LEU A 1 80 ? 9.905 -6.725 -14.766 1.00 88.06 80 LEU A C 1
ATOM 629 O O . LEU A 1 80 ? 9.478 -6.789 -15.915 1.00 88.06 80 LEU A O 1
ATOM 633 N N . LYS A 1 81 ? 9.917 -5.561 -14.094 1.00 88.62 81 LYS A N 1
ATOM 634 C CA . LYS A 1 81 ? 9.380 -4.287 -14.624 1.00 88.62 81 LYS A CA 1
ATOM 635 C C . LYS A 1 81 ? 9.968 -3.861 -15.977 1.00 88.62 81 LYS A C 1
ATOM 637 O O . LYS A 1 81 ? 9.343 -3.080 -16.690 1.00 88.62 81 LYS A O 1
ATOM 642 N N . HIS A 1 82 ? 11.170 -4.336 -16.314 1.00 89.44 82 HIS A N 1
ATOM 643 C CA . HIS A 1 82 ? 11.851 -4.045 -17.580 1.00 89.44 82 HIS A CA 1
ATOM 644 C C . HIS A 1 82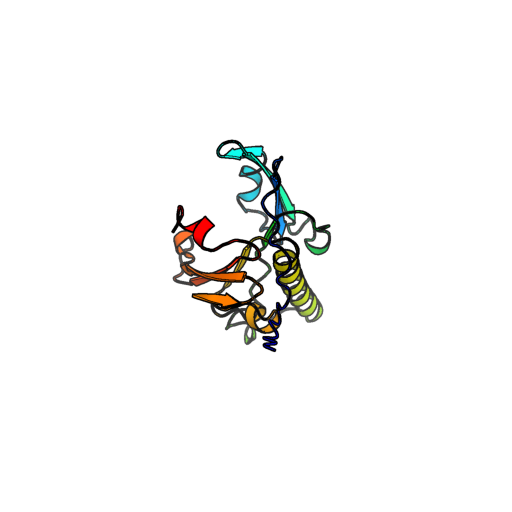 ? 11.229 -4.769 -18.782 1.00 89.44 82 HIS A C 1
ATOM 646 O O . HIS A 1 82 ? 11.384 -4.298 -19.900 1.00 89.44 82 HIS A O 1
ATOM 652 N N . PHE A 1 83 ? 10.484 -5.856 -18.551 1.00 91.62 83 PHE A N 1
ATOM 653 C CA . PHE A 1 83 ? 9.772 -6.612 -19.588 1.00 91.62 83 PHE A CA 1
ATOM 654 C C . PHE A 1 83 ? 8.317 -6.155 -19.776 1.00 91.62 83 PHE A C 1
ATOM 656 O O . PHE A 1 83 ? 7.562 -6.768 -20.525 1.00 91.62 83 PHE A O 1
ATOM 663 N N . VAL A 1 84 ? 7.883 -5.112 -19.061 1.00 91.25 84 VAL A N 1
ATOM 664 C CA . VAL A 1 84 ? 6.505 -4.620 -19.134 1.00 91.25 84 VAL A CA 1
ATOM 665 C C . VAL A 1 84 ? 6.369 -3.612 -20.266 1.00 91.25 84 VAL A C 1
ATOM 667 O O . VAL A 1 84 ? 6.818 -2.470 -20.150 1.00 91.25 84 VAL A O 1
ATOM 670 N N . GLU A 1 85 ? 5.669 -4.019 -21.319 1.00 92.62 85 GLU A N 1
ATOM 671 C CA . GLU A 1 85 ? 5.242 -3.141 -22.405 1.00 92.62 85 GLU A CA 1
ATOM 672 C C . GLU A 1 85 ? 3.874 -2.531 -22.091 1.00 92.62 85 GLU A C 1
ATOM 674 O O . GLU A 1 85 ? 2.861 -3.225 -22.011 1.00 92.62 85 GLU A O 1
ATOM 679 N N . ILE A 1 86 ? 3.841 -1.214 -21.889 1.00 92.75 86 ILE A N 1
ATOM 680 C CA . ILE A 1 86 ? 2.613 -0.431 -21.723 1.00 92.75 86 ILE A CA 1
ATOM 681 C C . ILE A 1 86 ? 2.797 0.962 -22.323 1.00 92.75 86 ILE A C 1
ATOM 683 O O . ILE A 1 86 ? 3.920 1.452 -22.450 1.00 92.75 86 ILE A O 1
ATOM 687 N N . GLN A 1 87 ? 1.686 1.627 -22.641 1.00 95.31 87 GLN A N 1
ATOM 688 C CA . GLN A 1 87 ? 1.708 2.991 -23.167 1.00 95.31 87 GLN A CA 1
ATOM 689 C C . GLN A 1 87 ? 2.379 3.970 -22.175 1.00 95.31 87 GLN A C 1
ATOM 691 O O . GLN A 1 87 ? 2.151 3.853 -20.965 1.00 95.31 87 GLN A O 1
ATOM 696 N N . PRO A 1 88 ? 3.164 4.959 -22.652 1.00 93.19 88 PRO A N 1
ATOM 697 C CA . PRO A 1 88 ? 3.918 5.869 -21.784 1.00 93.19 88 PRO A CA 1
ATOM 698 C C . PRO A 1 88 ? 3.070 6.618 -20.751 1.00 93.19 88 PRO A C 1
ATOM 700 O O . PRO A 1 88 ? 3.472 6.720 -19.595 1.00 93.19 88 PRO A O 1
ATOM 703 N N . LEU A 1 89 ? 1.884 7.099 -21.138 1.00 93.25 89 LEU A N 1
ATOM 704 C CA . LEU A 1 89 ? 0.995 7.823 -20.225 1.00 93.25 89 LEU A CA 1
ATOM 705 C C . LEU A 1 89 ? 0.507 6.920 -19.083 1.00 93.25 89 LEU A C 1
ATOM 707 O O . LEU A 1 89 ? 0.667 7.263 -17.916 1.00 93.25 89 LEU A O 1
ATOM 711 N N . LEU A 1 90 ? 0.036 5.713 -19.414 1.00 92.31 90 LEU A N 1
ATOM 712 C CA . LEU A 1 90 ? -0.389 4.717 -18.427 1.00 92.31 90 LEU A CA 1
ATOM 713 C C . LEU A 1 90 ? 0.751 4.335 -17.471 1.00 92.31 90 LEU A C 1
ATOM 715 O O . LEU A 1 90 ? 0.524 4.087 -16.290 1.00 92.31 90 LEU A O 1
ATOM 719 N N . ARG A 1 91 ? 1.997 4.303 -17.958 1.00 94.00 91 ARG A N 1
ATOM 720 C CA . ARG A 1 91 ? 3.173 4.045 -17.116 1.00 94.00 91 ARG A CA 1
ATOM 721 C C . ARG A 1 91 ? 3.362 5.110 -16.043 1.00 94.00 91 ARG A C 1
ATOM 723 O O . ARG A 1 91 ? 3.718 4.771 -14.915 1.00 94.00 91 ARG A O 1
ATOM 730 N N . ILE A 1 92 ? 3.176 6.376 -16.402 1.00 94.88 92 ILE A N 1
ATOM 731 C CA . ILE A 1 92 ? 3.275 7.493 -15.460 1.00 94.88 92 ILE A CA 1
ATOM 732 C C . ILE A 1 92 ? 2.138 7.382 -14.443 1.00 94.88 92 ILE A C 1
ATOM 734 O O . ILE A 1 92 ? 2.397 7.361 -13.243 1.00 94.88 92 ILE A O 1
ATOM 738 N N . GLU A 1 93 ? 0.904 7.201 -14.914 1.00 94.81 93 GLU A N 1
ATOM 739 C CA . GLU A 1 93 ? -0.278 7.073 -14.056 1.00 94.81 93 GLU A CA 1
ATOM 740 C C . GLU A 1 93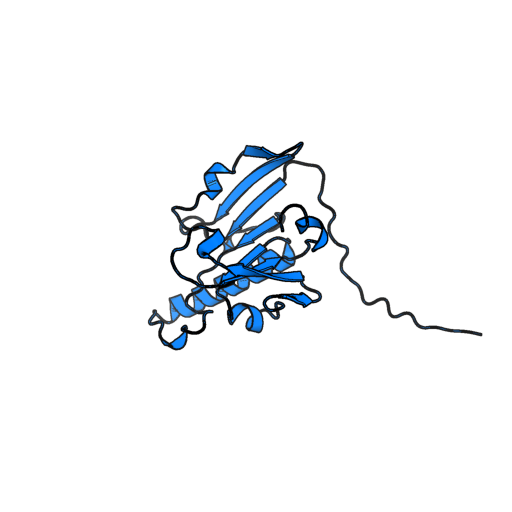 ? -0.158 5.923 -13.047 1.00 94.81 93 GLU A C 1
ATOM 742 O O . GLU A 1 93 ? -0.451 6.105 -11.865 1.00 94.81 93 GLU A O 1
ATOM 747 N N . GLU A 1 94 ? 0.327 4.754 -13.473 1.00 94.81 94 GLU A N 1
ATOM 748 C CA . GLU A 1 94 ? 0.489 3.605 -12.579 1.00 94.81 94 GLU A CA 1
ATOM 749 C C . GLU A 1 94 ? 1.617 3.762 -11.559 1.00 94.81 94 GLU A C 1
ATOM 751 O O . GLU A 1 94 ? 1.548 3.213 -10.453 1.00 94.81 94 GLU A O 1
ATOM 756 N N . LYS A 1 95 ? 2.658 4.527 -11.896 1.00 96.19 95 LYS A N 1
ATOM 757 C CA . LYS A 1 95 ? 3.669 4.890 -10.904 1.00 96.19 95 LYS A CA 1
ATOM 758 C C . LYS A 1 95 ? 3.098 5.868 -9.883 1.00 96.19 95 LYS A C 1
ATOM 760 O O . LYS A 1 95 ? 3.262 5.660 -8.682 1.00 96.19 95 LYS A O 1
ATOM 765 N N . GLU A 1 96 ? 2.388 6.892 -10.341 1.00 97.19 96 GLU A N 1
ATOM 766 C CA . GLU A 1 96 ? 1.808 7.894 -9.449 1.00 97.19 96 GLU A CA 1
ATOM 767 C C . GLU A 1 96 ? 0.745 7.297 -8.522 1.00 97.19 96 GLU A C 1
ATOM 769 O O . GLU A 1 96 ? 0.755 7.597 -7.328 1.00 97.19 96 GLU A O 1
ATOM 774 N N . ILE A 1 97 ? -0.100 6.372 -8.996 1.00 97.44 97 ILE A N 1
ATOM 775 C CA . ILE A 1 97 ? -1.062 5.696 -8.111 1.00 97.44 97 ILE A CA 1
ATOM 776 C C . ILE A 1 97 ? -0.376 4.796 -7.072 1.00 97.44 97 ILE A C 1
ATOM 778 O O . ILE A 1 97 ? -0.831 4.730 -5.929 1.00 97.44 97 ILE A O 1
ATOM 782 N N . GLY A 1 98 ? 0.740 4.146 -7.423 1.00 97.56 98 GLY A N 1
ATOM 783 C CA . GLY A 1 98 ? 1.543 3.378 -6.469 1.00 97.56 98 GLY A CA 1
ATOM 784 C C . GLY A 1 98 ? 2.091 4.256 -5.346 1.00 97.56 98 GLY A C 1
ATOM 785 O O . GLY A 1 98 ? 1.905 3.949 -4.166 1.00 97.56 98 GLY A O 1
ATOM 786 N N . LYS A 1 99 ? 2.686 5.397 -5.711 1.00 98.38 99 LYS A N 1
ATOM 787 C CA . LYS A 1 99 ? 3.186 6.397 -4.756 1.00 98.38 99 LYS A CA 1
ATOM 788 C C . LYS A 1 99 ? 2.062 6.985 -3.905 1.00 98.38 99 LYS A C 1
ATOM 790 O O . LYS A 1 99 ? 2.230 7.127 -2.697 1.00 98.38 99 LYS A O 1
ATOM 795 N N . PHE A 1 100 ? 0.918 7.297 -4.516 1.00 98.50 100 PHE A N 1
ATOM 796 C CA . PHE A 1 100 ? -0.266 7.789 -3.814 1.00 98.50 100 PHE A CA 1
ATOM 797 C C . PHE A 1 100 ? -0.728 6.797 -2.742 1.00 98.50 100 PHE A C 1
ATOM 799 O O . PHE A 1 100 ? -0.909 7.183 -1.593 1.00 98.50 100 PHE A O 1
ATOM 806 N N . CYS A 1 101 ? -0.851 5.514 -3.088 1.00 98.56 101 CYS A N 1
ATOM 807 C CA . CYS A 1 101 ? -1.265 4.480 -2.141 1.00 98.56 101 CYS A CA 1
ATOM 808 C C . CYS A 1 101 ? -0.292 4.345 -0.964 1.00 98.56 101 CYS A C 1
ATOM 810 O O . CYS A 1 101 ? -0.730 4.273 0.182 1.00 98.56 101 CYS A O 1
ATOM 812 N N . ALA A 1 102 ? 1.019 4.358 -1.226 1.00 98.44 102 ALA A N 1
ATOM 813 C CA . ALA A 1 102 ? 2.025 4.315 -0.167 1.00 98.44 102 ALA A CA 1
ATOM 814 C C . ALA A 1 102 ? 1.922 5.533 0.769 1.00 98.44 102 ALA A C 1
ATOM 816 O O . ALA A 1 102 ? 1.904 5.365 1.987 1.00 98.44 102 ALA A O 1
ATOM 817 N N . LYS A 1 103 ? 1.779 6.748 0.218 1.00 98.38 103 LYS A N 1
ATOM 818 C CA . LYS A 1 103 ? 1.561 7.971 1.013 1.00 98.38 103 LYS A CA 1
ATOM 819 C C . LYS A 1 103 ? 0.287 7.886 1.845 1.00 98.38 103 LYS A C 1
ATOM 821 O O . LYS A 1 103 ? 0.339 8.144 3.041 1.00 98.38 103 LYS A O 1
ATOM 826 N N . ALA A 1 104 ? -0.818 7.444 1.247 1.00 98.19 104 ALA A N 1
ATOM 827 C CA . ALA A 1 104 ? -2.086 7.281 1.947 1.00 98.19 104 ALA A CA 1
ATOM 828 C C . ALA A 1 104 ? -1.953 6.332 3.151 1.00 98.19 104 ALA A C 1
ATOM 830 O O . ALA A 1 104 ? -2.445 6.658 4.231 1.00 98.19 104 ALA A O 1
ATOM 831 N N . VAL A 1 105 ? -1.239 5.210 3.000 1.00 98.25 105 VAL A N 1
ATOM 832 C CA . VAL A 1 105 ? -0.950 4.280 4.107 1.00 98.25 105 VAL A CA 1
ATOM 833 C C . VAL A 1 105 ? -0.075 4.934 5.183 1.00 98.25 105 VAL A C 1
ATOM 835 O O . VAL A 1 105 ? -0.403 4.834 6.360 1.00 98.25 105 VAL A O 1
ATOM 838 N N . ILE A 1 106 ? 0.993 5.650 4.814 1.00 97.56 106 ILE A N 1
ATOM 839 C CA . ILE A 1 106 ? 1.873 6.349 5.776 1.00 97.56 106 ILE A CA 1
ATOM 840 C C . ILE A 1 106 ? 1.107 7.429 6.570 1.00 97.56 106 ILE A C 1
ATOM 842 O O . ILE A 1 106 ? 1.291 7.605 7.780 1.00 97.56 106 ILE A O 1
ATOM 846 N N . GLU A 1 107 ? 0.249 8.183 5.885 1.00 96.19 107 GLU A N 1
ATOM 847 C CA . GLU A 1 107 ? -0.469 9.337 6.436 1.00 96.19 107 GLU A CA 1
ATOM 848 C C . GLU A 1 107 ? -1.663 8.945 7.307 1.00 96.19 107 GLU A C 1
ATOM 850 O O . GLU A 1 107 ? -1.976 9.652 8.268 1.00 96.19 107 GLU A O 1
ATOM 855 N N . ASN A 1 108 ? -2.319 7.827 7.000 1.00 95.31 108 ASN A N 1
ATOM 856 C CA . ASN A 1 108 ? -3.551 7.410 7.672 1.00 95.31 108 ASN A CA 1
ATOM 857 C C . ASN A 1 108 ? -3.373 6.152 8.537 1.00 95.31 108 ASN A C 1
ATOM 859 O O . ASN A 1 108 ? -4.256 5.823 9.327 1.00 95.31 108 ASN A O 1
ATOM 863 N N . GLY A 1 109 ? -2.225 5.482 8.431 1.00 95.12 109 GLY A N 1
ATOM 864 C CA . GLY A 1 109 ? -1.998 4.159 8.997 1.00 95.12 109 GLY A CA 1
ATOM 865 C C . GLY A 1 109 ? -2.665 3.054 8.173 1.00 95.12 109 GLY A C 1
ATOM 866 O O . GLY A 1 109 ? -3.575 3.297 7.374 1.00 95.12 109 GLY A O 1
ATOM 867 N N . GLY A 1 110 ? -2.216 1.820 8.386 1.00 95.25 110 GLY A N 1
ATOM 868 C CA . GLY A 1 110 ? -2.749 0.638 7.713 1.00 95.25 110 GLY A CA 1
ATOM 869 C C . GLY A 1 110 ? -1.676 -0.176 7.000 1.00 95.25 110 GLY A C 1
ATOM 870 O O . GLY A 1 110 ? -0.543 -0.241 7.474 1.00 95.25 110 GLY A O 1
ATOM 871 N N . ILE A 1 111 ? -2.042 -0.827 5.895 1.00 97.38 111 ILE A N 1
ATOM 872 C CA . ILE A 1 111 ? -1.244 -1.873 5.250 1.00 97.38 111 ILE A CA 1
ATOM 873 C C . ILE A 1 111 ? -1.093 -1.600 3.751 1.00 97.38 111 ILE A C 1
ATOM 875 O O . ILE A 1 111 ? -2.080 -1.398 3.042 1.00 97.38 111 ILE A O 1
ATOM 879 N N . LEU A 1 112 ? 0.144 -1.648 3.259 1.00 98.12 112 LEU A N 1
ATOM 880 C CA . LEU A 1 112 ? 0.475 -1.671 1.835 1.00 98.12 112 LEU A CA 1
ATOM 881 C C . LEU A 1 112 ? 0.991 -3.062 1.453 1.00 98.12 112 LEU A C 1
ATOM 883 O O . LEU A 1 112 ? 1.994 -3.516 2.000 1.00 98.12 112 LEU A O 1
ATOM 887 N N . GLU A 1 113 ? 0.348 -3.704 0.481 1.00 96.56 113 GLU A N 1
ATOM 888 C CA . GLU A 1 113 ? 0.830 -4.938 -0.146 1.00 96.56 113 GLU A CA 1
ATOM 889 C C . GLU A 1 113 ? 1.570 -4.625 -1.450 1.00 96.56 113 GLU A C 1
ATOM 891 O O . GLU A 1 113 ? 1.111 -3.832 -2.284 1.00 96.56 113 GLU A O 1
ATOM 896 N N . GLN A 1 114 ? 2.735 -5.247 -1.623 1.00 95.56 114 GLN A N 1
ATOM 897 C CA . GLN A 1 114 ? 3.496 -5.259 -2.869 1.00 95.56 114 GLN A CA 1
ATOM 898 C C . GLN A 1 114 ? 4.318 -6.543 -2.975 1.00 95.56 114 GLN A C 1
ATOM 900 O O . GLN A 1 114 ? 4.742 -7.082 -1.960 1.00 95.56 114 GLN A O 1
ATOM 905 N N . PRO A 1 115 ? 4.649 -7.007 -4.193 1.00 93.12 115 PRO A N 1
ATOM 906 C CA . PRO A 1 115 ? 5.493 -8.181 -4.357 1.00 93.12 115 PRO A CA 1
ATOM 907 C C . PRO A 1 115 ? 6.847 -8.012 -3.661 1.00 93.12 115 PRO A C 1
ATOM 909 O O . PRO A 1 115 ? 7.379 -6.907 -3.595 1.00 93.12 115 PRO A O 1
ATOM 912 N N . PHE A 1 116 ? 7.431 -9.134 -3.238 1.00 93.00 116 PHE A N 1
ATOM 913 C CA . PHE A 1 116 ? 8.816 -9.194 -2.773 1.00 93.00 116 PHE A CA 1
ATOM 914 C C . PHE A 1 116 ? 9.777 -8.437 -3.712 1.00 93.00 116 PHE A C 1
ATOM 916 O O . PHE A 1 116 ? 9.647 -8.538 -4.942 1.00 93.00 116 PHE A O 1
ATOM 923 N N . ASP A 1 117 ? 10.737 -7.707 -3.130 1.00 92.44 117 ASP A N 1
ATOM 924 C CA . ASP A 1 117 ? 11.680 -6.818 -3.827 1.00 92.44 117 ASP A CA 1
ATOM 925 C C . ASP A 1 117 ? 10.991 -5.767 -4.711 1.00 92.44 117 ASP A C 1
ATOM 927 O O . ASP A 1 117 ? 11.402 -5.485 -5.843 1.00 92.44 117 ASP A O 1
ATOM 931 N N . SER A 1 118 ? 9.898 -5.190 -4.210 1.00 95.75 118 SER A N 1
ATOM 932 C CA . SER A 1 118 ? 9.225 -4.090 -4.893 1.00 95.75 118 SER A CA 1
ATOM 933 C C . SER A 1 118 ? 10.062 -2.814 -4.841 1.00 95.75 118 SER A C 1
ATOM 935 O O . SER A 1 118 ? 10.325 -2.262 -3.776 1.00 95.75 118 SER A O 1
ATOM 937 N N . PHE A 1 119 ? 10.379 -2.263 -6.010 1.00 97.06 119 PHE A N 1
ATOM 938 C CA . PHE A 1 119 ? 11.015 -0.953 -6.161 1.00 97.06 119 PHE A CA 1
ATOM 939 C C . PHE A 1 119 ? 10.157 0.204 -5.632 1.00 97.06 119 PHE A C 1
ATOM 941 O O . PHE A 1 119 ? 10.670 1.307 -5.462 1.00 97.06 119 PHE A O 1
ATOM 948 N N . LEU A 1 120 ? 8.863 -0.018 -5.356 1.00 97.88 120 LEU A N 1
ATOM 949 C CA . LEU A 1 120 ? 8.045 0.992 -4.682 1.00 97.88 120 LEU A CA 1
ATOM 950 C C . LEU A 1 120 ? 8.583 1.275 -3.274 1.00 97.88 120 LEU A C 1
ATOM 952 O O . LEU A 1 120 ? 8.502 2.409 -2.814 1.00 97.88 120 LEU A O 1
ATOM 956 N N . PHE A 1 121 ? 9.147 0.265 -2.605 1.00 97.88 121 PHE A N 1
ATOM 957 C CA . PHE A 1 121 ? 9.681 0.407 -1.253 1.00 97.88 121 PHE A CA 1
ATOM 958 C C . PHE A 1 121 ? 10.921 1.295 -1.241 1.00 97.88 121 PHE A C 1
ATOM 960 O O . PHE A 1 121 ? 11.014 2.185 -0.405 1.00 97.88 121 PHE A O 1
ATOM 967 N N . GLU A 1 122 ? 11.819 1.117 -2.210 1.00 96.75 122 GLU A N 1
ATOM 968 C CA . GLU A 1 122 ? 12.986 1.984 -2.391 1.00 96.75 122 GLU A CA 1
ATOM 969 C C . GLU A 1 122 ? 12.562 3.430 -2.688 1.00 96.75 122 GLU A C 1
ATOM 971 O O . GLU A 1 122 ? 12.966 4.358 -1.987 1.00 96.75 122 GLU A O 1
ATOM 976 N N . GLU A 1 123 ? 11.671 3.615 -3.668 1.00 97.81 123 GLU A N 1
ATOM 977 C CA . GLU A 1 123 ? 11.169 4.931 -4.084 1.00 97.81 123 GLU A CA 1
ATOM 978 C C . GLU A 1 123 ? 10.493 5.688 -2.925 1.00 97.81 123 GLU A C 1
ATOM 980 O O . GLU A 1 123 ? 10.646 6.903 -2.788 1.00 97.81 123 GLU A O 1
ATOM 985 N N . MET A 1 124 ? 9.752 4.970 -2.078 1.00 98.25 124 MET A N 1
ATOM 986 C CA . MET A 1 124 ? 8.995 5.531 -0.954 1.00 98.25 124 MET A CA 1
ATOM 987 C C . MET A 1 124 ? 9.734 5.449 0.388 1.00 98.25 124 MET A C 1
ATOM 989 O O . MET A 1 124 ? 9.176 5.860 1.406 1.00 98.25 124 MET A O 1
ATOM 993 N N . LYS A 1 125 ? 10.982 4.956 0.398 1.00 98.00 125 LYS A N 1
ATOM 994 C CA . LYS A 1 125 ? 11.821 4.770 1.597 1.00 98.00 125 LYS A CA 1
ATOM 995 C C . LYS A 1 125 ? 11.156 3.907 2.683 1.00 98.00 125 LYS A C 1
ATOM 997 O O . LYS A 1 125 ? 11.326 4.147 3.880 1.00 98.00 125 LYS A O 1
ATOM 1002 N N . LEU A 1 126 ? 10.382 2.911 2.261 1.00 98.12 126 LEU A N 1
ATOM 1003 C CA . LEU A 1 126 ? 9.754 1.932 3.145 1.00 98.12 126 LEU A CA 1
ATOM 1004 C C . LEU A 1 126 ? 10.782 0.878 3.578 1.00 98.12 126 LEU A C 1
ATOM 1006 O O . LEU A 1 126 ? 11.659 0.526 2.784 1.00 98.12 126 LEU A O 1
ATOM 1010 N N . PRO A 1 127 ? 10.686 0.350 4.809 1.00 97.25 127 PRO A N 1
ATOM 1011 C CA . PRO A 1 127 ? 11.573 -0.714 5.247 1.00 97.25 127 PRO A CA 1
ATOM 1012 C C . PRO A 1 127 ? 11.281 -1.992 4.438 1.00 97.25 127 PRO A C 1
ATOM 1014 O O . PRO A 1 127 ? 10.110 -2.335 4.268 1.00 97.25 127 PRO A O 1
ATOM 1017 N N . PRO A 1 128 ? 12.291 -2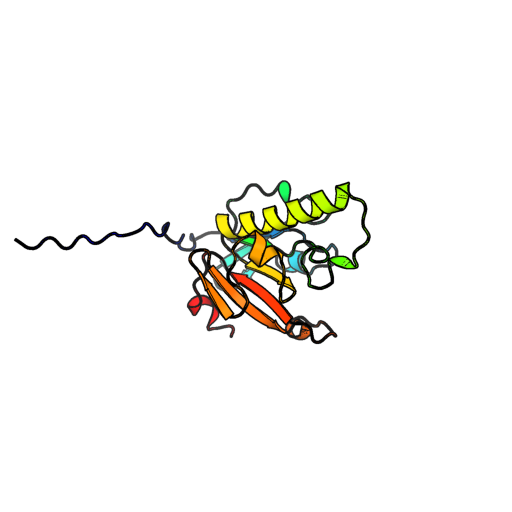.706 3.916 1.00 96.06 128 PRO A N 1
ATOM 1018 C CA . PRO A 1 128 ? 12.071 -3.967 3.200 1.00 96.06 128 PRO A CA 1
ATOM 1019 C C . PRO A 1 128 ? 11.610 -5.094 4.141 1.00 96.06 128 PRO A C 1
ATOM 1021 O O . PRO A 1 128 ? 11.531 -4.905 5.355 1.00 96.06 128 PRO A O 1
ATOM 1024 N N . GLY A 1 129 ? 11.305 -6.274 3.590 1.00 93.50 129 GLY A N 1
ATOM 1025 C CA . GLY A 1 129 ? 10.837 -7.433 4.361 1.00 93.50 129 GLY A CA 1
ATOM 1026 C C . GLY A 1 129 ? 11.701 -7.752 5.588 1.00 93.50 129 GLY A C 1
ATOM 1027 O O . GLY A 1 129 ? 12.925 -7.820 5.495 1.00 93.50 129 GLY A O 1
ATOM 1028 N N . GLY A 1 130 ? 11.053 -7.929 6.742 1.00 91.31 130 GLY A N 1
ATOM 1029 C CA . GLY A 1 130 ? 11.702 -8.225 8.022 1.00 91.31 130 GLY A CA 1
ATOM 1030 C C . GLY A 1 130 ? 12.348 -7.021 8.717 1.00 91.31 130 GLY A C 1
ATOM 1031 O O . GLY A 1 130 ? 12.966 -7.201 9.762 1.00 91.31 130 GLY A O 1
ATOM 1032 N N . MET A 1 131 ? 12.226 -5.811 8.164 1.00 94.69 131 MET A N 1
ATOM 1033 C CA . MET A 1 131 ? 12.809 -4.593 8.734 1.00 94.69 131 MET A CA 1
ATOM 1034 C C . MET A 1 131 ? 11.750 -3.593 9.206 1.00 94.69 131 MET A C 1
ATOM 1036 O O . MET A 1 131 ? 10.581 -3.643 8.814 1.00 94.69 131 MET A O 1
ATOM 1040 N N . GLU A 1 132 ? 12.199 -2.634 10.015 1.00 95.81 132 GLU A N 1
ATOM 1041 C CA . GLU A 1 132 ? 11.415 -1.501 10.500 1.00 95.81 132 GLU A CA 1
ATOM 1042 C C . GLU A 1 132 ? 12.176 -0.176 10.359 1.00 95.81 132 GLU A C 1
ATOM 1044 O O . GLU A 1 132 ? 13.407 -0.138 10.305 1.00 95.81 132 GLU A O 1
ATOM 1049 N N . ASN A 1 133 ? 11.434 0.926 10.279 1.00 95.50 133 ASN A N 1
ATOM 1050 C CA . ASN A 1 133 ? 11.959 2.284 10.369 1.00 95.50 133 ASN A CA 1
ATOM 1051 C C . ASN A 1 133 ? 10.910 3.226 10.994 1.00 95.50 133 ASN A C 1
ATOM 1053 O O . ASN A 1 133 ? 9.885 2.799 11.521 1.00 95.50 133 ASN A O 1
ATOM 1057 N N . ASN A 1 134 ? 11.142 4.537 10.933 1.00 94.75 134 ASN A N 1
ATOM 1058 C CA . ASN A 1 134 ? 10.228 5.536 11.492 1.00 94.75 134 ASN A CA 1
ATOM 1059 C C . ASN A 1 134 ? 8.847 5.613 10.804 1.00 94.75 134 ASN A C 1
ATOM 1061 O O . ASN A 1 134 ? 7.959 6.276 11.338 1.00 94.75 134 ASN A O 1
ATOM 1065 N N . LEU A 1 135 ? 8.656 4.980 9.643 1.00 95.88 135 LEU A N 1
ATOM 1066 C CA . LEU A 1 135 ? 7.378 4.928 8.926 1.00 95.88 135 LEU A CA 1
ATOM 1067 C C . LEU A 1 135 ? 6.541 3.694 9.303 1.00 95.88 135 LEU A C 1
ATOM 1069 O O . LEU A 1 135 ? 5.318 3.723 9.123 1.00 95.88 135 LEU A O 1
ATOM 1073 N N . GLY A 1 136 ? 7.173 2.629 9.807 1.00 95.56 136 GLY A N 1
ATOM 1074 C CA . GLY A 1 136 ? 6.514 1.360 10.113 1.00 95.56 136 GLY A CA 1
ATOM 1075 C C . GLY A 1 136 ? 7.444 0.149 10.022 1.00 95.56 136 GLY A C 1
ATOM 1076 O O . GLY A 1 136 ? 8.661 0.291 10.100 1.00 95.56 136 GLY A O 1
ATOM 1077 N N . PHE A 1 137 ? 6.869 -1.034 9.818 1.00 96.44 137 PHE A N 1
ATOM 1078 C CA . PHE A 1 137 ? 7.601 -2.295 9.640 1.00 96.44 137 PHE A CA 1
ATOM 1079 C C . PHE A 1 137 ? 7.015 -3.116 8.493 1.00 96.44 137 PHE A C 1
ATOM 1081 O O . PHE A 1 137 ? 5.868 -2.900 8.101 1.00 96.44 137 PHE A O 1
ATOM 1088 N N . THR A 1 138 ? 7.778 -4.070 7.966 1.00 96.94 138 THR A N 1
ATOM 1089 C CA . THR A 1 138 ? 7.334 -4.903 6.842 1.00 96.94 138 THR A CA 1
ATOM 1090 C C . THR A 1 138 ? 7.452 -6.380 7.155 1.00 96.94 138 THR A C 1
ATOM 1092 O O . THR A 1 138 ? 8.530 -6.871 7.485 1.00 96.94 138 THR A O 1
ATOM 1095 N N . LEU A 1 139 ? 6.356 -7.113 6.968 1.00 94.44 139 LEU A N 1
ATOM 1096 C CA . LEU A 1 139 ? 6.357 -8.572 7.003 1.00 94.44 139 LEU A CA 1
ATOM 1097 C C . LEU A 1 139 ? 6.530 -9.139 5.602 1.00 94.44 139 LEU A C 1
ATOM 1099 O O . LEU A 1 139 ? 5.926 -8.659 4.643 1.00 94.44 139 LEU A O 1
ATOM 1103 N N . GLU A 1 140 ? 7.312 -10.205 5.500 1.00 93.50 140 GLU A N 1
ATOM 1104 C CA . GLU A 1 140 ? 7.387 -11.018 4.297 1.00 93.50 140 GLU A CA 1
ATOM 1105 C C . GLU A 1 140 ? 6.534 -12.270 4.464 1.00 93.50 140 GLU A C 1
ATOM 1107 O O . GLU A 1 140 ? 6.725 -13.043 5.401 1.00 93.50 140 GLU A O 1
ATOM 1112 N N . ILE A 1 141 ? 5.582 -12.466 3.552 1.00 90.12 141 ILE A N 1
ATOM 1113 C CA . ILE A 1 141 ? 4.603 -13.546 3.638 1.00 90.12 141 ILE A CA 1
ATOM 1114 C C . ILE A 1 141 ? 4.541 -14.308 2.310 1.00 90.12 141 ILE A C 1
ATOM 1116 O O . ILE A 1 141 ? 4.391 -13.692 1.251 1.00 90.12 141 ILE A O 1
ATOM 1120 N N . PRO A 1 142 ? 4.596 -15.650 2.319 1.00 87.06 142 PRO A N 1
ATOM 1121 C CA . PRO A 1 142 ? 4.326 -16.446 1.127 1.00 87.06 142 PRO A CA 1
ATOM 1122 C C . PRO A 1 142 ? 2.907 -16.201 0.595 1.00 87.06 142 PRO A C 1
ATOM 1124 O O . PRO A 1 142 ? 1.931 -16.476 1.290 1.00 87.06 142 PRO A O 1
ATOM 1127 N N . GLN A 1 143 ? 2.752 -15.785 -0.669 1.00 81.06 143 GLN A N 1
ATOM 1128 C CA . GLN A 1 143 ? 1.430 -15.527 -1.273 1.00 81.06 143 GLN A CA 1
ATOM 1129 C C . GLN A 1 143 ? 0.516 -16.764 -1.269 1.00 81.06 143 GLN A C 1
ATOM 1131 O O . GLN A 1 143 ? -0.707 -16.627 -1.297 1.00 81.06 143 GLN A O 1
ATOM 1136 N N . ARG A 1 144 ? 1.085 -17.976 -1.179 1.00 81.75 144 ARG A N 1
ATOM 1137 C CA . ARG A 1 144 ? 0.323 -19.223 -1.000 1.00 81.75 144 ARG A CA 1
ATOM 1138 C C . ARG A 1 144 ? -0.567 -19.223 0.243 1.00 81.75 144 ARG A C 1
ATOM 1140 O O . ARG A 1 144 ? -1.601 -19.878 0.233 1.00 81.75 144 ARG A O 1
ATOM 1147 N N . MET A 1 145 ? -0.208 -18.463 1.281 1.00 75.19 145 MET A N 1
ATOM 1148 C CA . MET A 1 145 ? -1.051 -18.296 2.470 1.00 75.19 145 MET A CA 1
ATOM 1149 C C . MET A 1 145 ? -2.379 -17.599 2.153 1.00 75.19 145 MET A C 1
ATOM 1151 O O . MET A 1 145 ? -3.345 -17.765 2.886 1.00 75.19 145 MET A O 1
ATOM 1155 N N . PHE A 1 146 ? -2.455 -16.886 1.027 1.00 72.56 146 PHE A N 1
ATOM 1156 C CA . PHE A 1 146 ? -3.671 -16.258 0.513 1.00 72.56 146 PHE A CA 1
ATOM 1157 C C . PHE A 1 146 ? -4.307 -17.055 -0.641 1.00 72.56 146 PHE A C 1
ATOM 1159 O O . PHE A 1 146 ? -5.095 -16.513 -1.412 1.00 72.56 146 PHE A O 1
ATOM 1166 N N . GLY A 1 147 ? -3.952 -18.338 -0.794 1.00 68.81 147 GLY A N 1
ATOM 1167 C CA . GLY A 1 147 ? -4.510 -19.227 -1.820 1.00 68.81 147 GLY A CA 1
ATOM 1168 C C . GLY A 1 147 ? -3.876 -19.095 -3.211 1.00 68.81 147 GLY A C 1
ATOM 1169 O O . GLY A 1 147 ? -4.401 -19.648 -4.176 1.00 68.81 147 GLY A O 1
ATOM 1170 N N . HIS A 1 148 ? -2.755 -18.376 -3.347 1.00 65.75 148 HIS A N 1
ATOM 1171 C CA . HIS A 1 148 ? -2.055 -18.251 -4.627 1.00 65.75 148 HIS A CA 1
ATOM 1172 C C . HIS A 1 148 ? -1.218 -19.504 -4.951 1.00 65.75 148 HIS A C 1
ATOM 1174 O O . HIS A 1 148 ? -0.479 -20.000 -4.105 1.00 65.75 148 HIS A O 1
ATOM 1180 N N . TYR A 1 149 ? -1.283 -19.998 -6.193 1.00 71.00 149 TYR A N 1
ATOM 1181 C CA . TYR A 1 149 ? -0.601 -21.240 -6.594 1.00 71.00 149 TYR A CA 1
ATOM 1182 C C . TYR A 1 149 ? 0.933 -21.107 -6.672 1.00 71.00 149 TYR A C 1
ATOM 1184 O O . TYR A 1 149 ? 1.661 -22.052 -6.385 1.00 71.00 149 TYR A O 1
ATOM 1192 N N . MET A 1 150 ? 1.449 -19.935 -7.064 1.00 67.75 150 MET A N 1
ATOM 1193 C CA . MET A 1 150 ? 2.898 -19.736 -7.223 1.00 67.75 150 MET A CA 1
ATOM 1194 C C . MET A 1 150 ? 3.619 -19.509 -5.888 1.00 67.75 150 MET A C 1
ATOM 1196 O O . MET A 1 150 ? 3.128 -18.781 -5.025 1.00 67.75 150 MET A O 1
ATOM 1200 N N . ILE A 1 151 ? 4.842 -20.041 -5.778 1.00 67.88 151 ILE A N 1
ATOM 1201 C CA . ILE A 1 151 ? 5.785 -19.781 -4.680 1.00 67.88 151 ILE A CA 1
ATOM 1202 C C . ILE A 1 151 ? 6.400 -18.393 -4.888 1.00 67.88 151 ILE A C 1
ATOM 1204 O O . ILE A 1 151 ? 7.506 -18.241 -5.403 1.00 67.88 151 ILE A O 1
ATOM 1208 N N . LYS A 1 152 ? 5.636 -17.357 -4.552 1.00 77.81 152 LYS A N 1
ATOM 1209 C CA . LYS A 1 152 ? 6.102 -15.972 -4.553 1.00 77.81 152 LYS A CA 1
ATOM 1210 C C . LYS A 1 152 ? 5.797 -15.358 -3.199 1.00 77.81 152 LYS A C 1
ATOM 1212 O O . LYS A 1 152 ? 4.684 -15.507 -2.703 1.00 77.81 152 LYS A O 1
ATOM 1217 N N . ASN A 1 153 ? 6.765 -14.664 -2.618 1.00 87.88 153 ASN A N 1
ATOM 1218 C CA . ASN A 1 153 ? 6.543 -13.900 -1.399 1.00 87.88 153 ASN A CA 1
ATOM 1219 C C . ASN A 1 153 ? 5.971 -12.518 -1.735 1.00 87.88 153 ASN A C 1
ATOM 1221 O O . ASN A 1 153 ? 6.193 -11.963 -2.819 1.00 87.88 153 ASN A O 1
ATOM 1225 N N . THR A 1 154 ? 5.208 -11.974 -0.799 1.00 92.06 154 THR A N 1
ATOM 1226 C CA . THR A 1 154 ? 4.738 -10.596 -0.815 1.00 92.06 154 THR A CA 1
ATOM 1227 C C . THR A 1 154 ? 5.201 -9.872 0.439 1.00 92.06 154 THR A C 1
ATOM 1229 O O . THR A 1 154 ? 5.416 -10.496 1.479 1.00 92.06 154 THR A O 1
ATOM 1232 N N . TRP A 1 155 ? 5.373 -8.564 0.326 1.00 95.88 155 TRP A N 1
ATOM 1233 C CA . TRP A 1 155 ? 5.665 -7.675 1.433 1.00 95.88 155 TRP A CA 1
ATOM 1234 C C . TRP A 1 155 ? 4.398 -6.949 1.858 1.00 95.88 155 TRP A C 1
ATOM 1236 O O . TRP A 1 155 ? 3.715 -6.328 1.041 1.00 95.88 155 TRP A O 1
ATOM 1246 N N . LEU A 1 156 ? 4.118 -7.021 3.156 1.00 96.62 156 LEU A N 1
ATOM 1247 C CA . LEU A 1 156 ? 3.077 -6.260 3.828 1.00 96.62 156 LEU A CA 1
ATOM 1248 C C . LEU A 1 156 ? 3.749 -5.206 4.699 1.00 96.62 156 LEU A C 1
ATOM 1250 O O . LEU A 1 156 ? 4.276 -5.529 5.761 1.00 96.62 156 LEU A O 1
ATOM 1254 N N . PHE A 1 157 ? 3.751 -3.959 4.239 1.00 97.62 157 PHE A N 1
ATOM 1255 C CA . PHE A 1 157 ? 4.215 -2.825 5.032 1.00 97.62 157 PHE A CA 1
ATOM 1256 C C . PHE A 1 157 ? 3.077 -2.314 5.915 1.00 97.62 157 PHE A C 1
ATOM 1258 O O . PHE A 1 157 ? 2.019 -1.948 5.406 1.00 97.62 157 PHE A O 1
ATOM 1265 N N . PHE A 1 158 ? 3.311 -2.265 7.221 1.00 97.06 158 PHE A N 1
ATOM 1266 C CA . PHE A 1 158 ? 2.390 -1.796 8.247 1.00 97.06 158 PHE A CA 1
ATOM 1267 C C . PHE A 1 158 ? 2.828 -0.415 8.726 1.00 97.06 158 PHE A C 1
ATOM 1269 O O . PHE A 1 158 ? 3.921 -0.265 9.273 1.00 97.06 158 PHE A O 1
ATOM 1276 N N . SER A 1 159 ? 1.968 0.592 8.571 1.00 96.38 159 SER A N 1
ATOM 1277 C CA . SER A 1 159 ? 2.212 1.938 9.093 1.00 96.38 159 SER A CA 1
ATOM 1278 C C . SER A 1 159 ? 1.293 2.256 10.264 1.00 96.38 159 SER A C 1
ATOM 1280 O O . SER A 1 159 ? 0.093 1.977 10.218 1.00 96.38 159 SER A O 1
ATOM 1282 N N . ARG A 1 160 ? 1.861 2.884 11.303 1.00 92.62 160 ARG A N 1
ATOM 1283 C CA . ARG A 1 160 ? 1.168 3.287 12.545 1.00 92.62 160 ARG A CA 1
ATOM 1284 C C . ARG A 1 160 ? 0.455 2.137 13.270 1.00 92.62 160 ARG A C 1
ATOM 1286 O O . ARG A 1 160 ? -0.531 2.364 13.962 1.00 92.62 160 ARG A O 1
ATOM 1293 N N . ILE A 1 161 ? 0.968 0.925 13.102 1.00 88.25 161 ILE A N 1
ATOM 1294 C CA . ILE A 1 161 ? 0.558 -0.285 13.813 1.00 88.25 161 ILE A CA 1
ATOM 1295 C C . ILE A 1 161 ? 1.781 -0.740 14.602 1.00 88.25 161 ILE A C 1
ATOM 1297 O O . ILE A 1 161 ? 2.901 -0.646 14.097 1.00 88.25 161 ILE A O 1
ATOM 1301 N N . GLU A 1 162 ? 1.596 -1.190 15.838 1.00 83.50 162 GLU A N 1
ATOM 1302 C CA . GLU A 1 162 ? 2.690 -1.770 16.614 1.00 83.50 162 GLU A CA 1
ATOM 1303 C C . GLU A 1 162 ? 2.797 -3.272 16.332 1.00 83.50 162 GLU A C 1
ATOM 1305 O O . GLU A 1 162 ? 1.789 -3.974 16.313 1.00 83.50 162 GLU A O 1
ATOM 1310 N N . TYR A 1 163 ? 4.017 -3.791 16.157 1.00 80.31 163 TYR A N 1
ATOM 1311 C CA . TYR A 1 163 ? 4.242 -5.211 15.851 1.00 80.31 163 TYR A CA 1
ATOM 1312 C C . TYR A 1 163 ? 3.569 -6.148 16.868 1.00 80.31 163 TYR A C 1
ATOM 1314 O O . TYR A 1 163 ? 2.942 -7.131 16.488 1.00 80.31 163 TYR A O 1
ATOM 1322 N N . LYS A 1 164 ? 3.612 -5.801 18.163 1.00 79.94 164 LYS A N 1
ATOM 1323 C CA . LYS A 1 164 ? 2.967 -6.568 19.244 1.00 79.94 164 LYS A C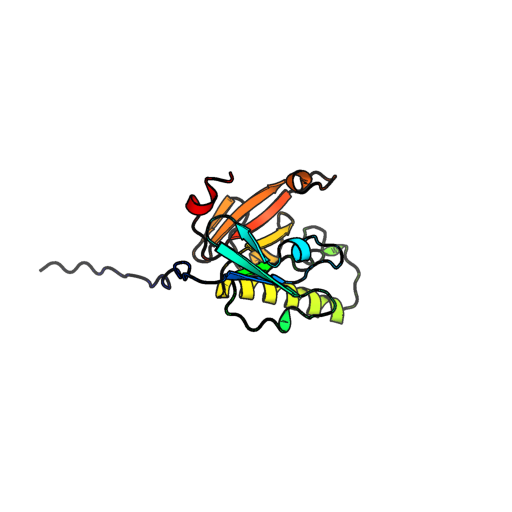A 1
ATOM 1324 C C . LYS A 1 164 ? 1.451 -6.731 19.079 1.00 79.94 164 LYS A C 1
ATOM 1326 O O . LYS A 1 164 ? 0.871 -7.651 19.641 1.00 79.94 164 LYS A O 1
ATOM 1331 N N . GLU A 1 165 ? 0.792 -5.839 18.336 1.00 78.06 165 GLU A N 1
ATOM 1332 C CA . GLU A 1 165 ? -0.644 -5.954 18.055 1.00 78.06 165 GLU A CA 1
ATOM 1333 C C . GLU A 1 165 ? -0.943 -7.102 17.080 1.00 78.06 165 GLU A C 1
ATOM 1335 O O . GLU A 1 165 ? -2.092 -7.536 16.985 1.00 78.06 165 GLU A O 1
ATOM 1340 N N . LEU A 1 166 ? 0.079 -7.611 16.381 1.00 77.50 166 LEU A N 1
ATOM 1341 C CA . LEU A 1 166 ? -0.029 -8.738 15.459 1.00 77.50 166 LEU A CA 1
ATOM 1342 C C . LEU A 1 166 ? 0.251 -10.099 16.106 1.00 77.50 166 LEU A C 1
ATOM 1344 O O . LEU A 1 166 ? -0.091 -11.105 15.493 1.00 77.50 166 LEU A O 1
ATOM 1348 N N . GLU A 1 167 ? 0.818 -10.160 17.317 1.00 71.31 167 GLU A N 1
ATOM 1349 C CA . GLU A 1 167 ? 1.164 -11.433 17.979 1.00 71.31 167 GLU A CA 1
ATOM 1350 C C . GLU A 1 167 ? 0.019 -12.457 18.067 1.00 71.31 167 GLU A C 1
ATOM 1352 O O . GLU A 1 167 ? 0.291 -13.640 17.904 1.00 71.31 167 GLU A O 1
ATOM 1357 N N . PRO A 1 168 ? -1.262 -12.080 18.246 1.00 66.56 168 PRO A N 1
ATOM 1358 C CA . PRO A 1 168 ? -2.352 -13.059 18.223 1.00 66.56 168 PRO A CA 1
ATOM 1359 C C . PRO A 1 168 ? -2.582 -13.748 16.864 1.00 66.56 168 PRO A C 1
ATOM 1361 O O . PRO A 1 168 ? -3.404 -14.662 16.786 1.00 66.56 168 PRO A O 1
ATOM 1364 N N . PHE A 1 169 ? -1.941 -13.275 15.792 1.00 64.56 169 PHE A N 1
ATOM 1365 C CA . PHE A 1 169 ? -2.201 -13.674 14.406 1.00 64.56 169 PHE A CA 1
ATOM 1366 C C . PHE A 1 169 ? -0.968 -14.228 13.671 1.00 64.56 169 PHE A C 1
ATOM 1368 O O . PHE A 1 169 ? -1.109 -14.641 12.517 1.00 64.56 169 PHE A O 1
ATOM 1375 N N . LEU A 1 170 ? 0.211 -14.205 14.305 1.00 62.50 170 LEU A N 1
ATOM 1376 C CA . LEU A 1 170 ? 1.484 -14.731 13.792 1.00 62.50 170 LEU A CA 1
ATOM 1377 C C . LEU A 1 170 ? 1.842 -16.041 14.501 1.00 62.50 170 LEU A C 1
ATOM 1379 O O . LEU A 1 170 ? 2.348 -16.945 13.799 1.00 62.50 170 LEU A O 1
#

Sequence (170 aa):
MESKNDSNSGKQPFVRAVKGNKKIAILCAQRKSVYSHFTGLKQNSHSFDVEIYDKKRDARNFPGGMAVIAHPPCRLWGKLKHFVEIQPLLRIEEKEIGKFCAKAVIENGGILEQPFDSFLFEEMKLPPGGMENNLGFTLEIPQRMFGHYMIKNTWLFFSRIEYKELEPFL